Protein AF-A0A0K8S4Z5-F1 (afdb_monomer_lite)

Sequence (137 aa):
QTYSTILFCVFAAVSALPHDPILRKLDDGARYQYVQGSDGTPHLVDLWMKASDVAEAARYNPERQNVYHLFTRQNPTVSQPMLIGNEGLLGLNNYNPARRTVVLLHGWLADVTSDFNTVLVPAFLSAEDVNVIVVDW

Structure (mmCIF, N/CA/C/O backbone):
data_AF-A0A0K8S4Z5-F1
#
_entry.id   AF-A0A0K8S4Z5-F1
#
loop_
_atom_site.group_PDB
_atom_site.id
_atom_site.type_symbol
_atom_site.label_atom_id
_atom_site.label_alt_id
_atom_site.label_comp_id
_atom_site.label_asym_id
_atom_site.label_entity_id
_atom_site.label_seq_id
_atom_site.pdbx_PDB_ins_code
_atom_site.Cartn_x
_atom_site.Cartn_y
_atom_site.Cartn_z
_atom_site.occupancy
_atom_site.B_iso_or_equiv
_atom_site.auth_seq_id
_atom_site.auth_comp_id
_atom_site.auth_asym_id
_atom_site.auth_atom_id
_atom_site.pdbx_PDB_model_num
ATOM 1 N N . GLN A 1 1 ? 44.254 23.252 -68.026 1.00 43.41 1 GLN A N 1
ATOM 2 C CA . GLN A 1 1 ? 43.957 23.980 -66.778 1.00 43.41 1 GLN A CA 1
ATOM 3 C C . GLN A 1 1 ? 42.878 23.188 -66.046 1.00 43.41 1 GLN A C 1
ATOM 5 O O . GLN A 1 1 ? 41.738 23.157 -66.472 1.00 43.41 1 GLN A O 1
ATOM 10 N N . THR A 1 2 ? 43.359 22.395 -65.094 1.00 42.47 2 THR A N 1
ATOM 11 C CA . THR A 1 2 ? 42.750 21.694 -63.950 1.00 42.47 2 THR A CA 1
ATOM 12 C C . THR A 1 2 ? 41.218 21.579 -63.844 1.00 42.47 2 THR A C 1
ATOM 14 O O . THR A 1 2 ? 40.526 22.560 -63.595 1.00 42.47 2 THR A O 1
ATOM 17 N N . TYR A 1 3 ? 40.716 20.339 -63.912 1.00 48.38 3 TYR A N 1
ATOM 18 C CA . TYR A 1 3 ? 39.378 19.950 -63.457 1.00 48.38 3 TYR A CA 1
ATOM 19 C C . TYR A 1 3 ? 39.347 19.951 -61.923 1.00 48.38 3 TYR A C 1
ATOM 21 O O . TYR A 1 3 ? 40.160 19.281 -61.290 1.00 48.38 3 TYR A O 1
ATOM 29 N N . SER A 1 4 ? 38.438 20.726 -61.331 1.00 49.28 4 SER A N 1
ATOM 30 C CA . SER A 1 4 ? 38.252 20.795 -59.880 1.00 49.28 4 SER A CA 1
ATOM 31 C C . SER A 1 4 ? 37.125 19.851 -59.471 1.00 49.28 4 SER A C 1
ATOM 33 O O . SER A 1 4 ? 35.950 20.140 -59.699 1.00 49.28 4 SER A O 1
ATOM 35 N N . THR A 1 5 ? 37.479 18.700 -58.908 1.00 53.47 5 THR A N 1
ATOM 36 C CA . THR A 1 5 ? 36.520 17.755 -58.327 1.00 53.47 5 THR A CA 1
ATOM 37 C C . THR A 1 5 ? 36.310 18.136 -56.865 1.00 53.47 5 THR A C 1
ATOM 39 O O . THR A 1 5 ? 37.194 17.927 -56.037 1.00 53.47 5 THR A O 1
ATOM 42 N N . ILE A 1 6 ? 35.156 18.717 -56.533 1.00 55.94 6 ILE A N 1
ATOM 43 C CA . ILE A 1 6 ? 34.785 18.996 -55.141 1.00 55.94 6 ILE A CA 1
ATOM 44 C C . ILE A 1 6 ? 34.152 17.730 -54.561 1.00 55.94 6 ILE A C 1
ATOM 46 O O . ILE A 1 6 ? 33.047 17.343 -54.938 1.00 55.94 6 ILE A O 1
ATOM 50 N N . LEU A 1 7 ? 34.870 17.077 -53.649 1.00 48.12 7 LEU A N 1
ATOM 51 C CA . LEU A 1 7 ? 34.383 15.941 -52.874 1.00 48.12 7 LEU A CA 1
ATOM 52 C C . LEU A 1 7 ? 33.607 16.468 -51.655 1.00 48.12 7 LEU A C 1
ATOM 54 O O . LEU A 1 7 ? 34.202 17.003 -50.722 1.00 48.12 7 LEU A O 1
ATOM 58 N N . PHE A 1 8 ? 32.281 16.332 -51.657 1.00 52.34 8 PHE A N 1
ATOM 59 C CA . PHE A 1 8 ? 31.450 16.599 -50.480 1.00 52.34 8 PHE A CA 1
ATOM 60 C C . PHE A 1 8 ? 31.442 15.358 -49.577 1.00 52.34 8 PHE A C 1
ATOM 62 O O . PHE A 1 8 ? 30.731 14.389 -49.841 1.00 52.34 8 PHE A O 1
ATOM 69 N N . CYS A 1 9 ? 32.231 15.374 -48.503 1.00 54.06 9 CYS A N 1
ATOM 70 C CA . CYS A 1 9 ? 32.119 14.378 -47.438 1.00 54.06 9 CYS A CA 1
ATOM 71 C C . CYS A 1 9 ? 30.899 14.707 -46.569 1.00 54.06 9 CYS A C 1
ATOM 73 O O . CYS A 1 9 ? 30.957 15.580 -45.704 1.00 54.06 9 CYS A O 1
ATOM 75 N N . VAL A 1 10 ? 29.786 14.008 -46.792 1.00 58.47 10 VAL A N 1
ATOM 76 C CA . VAL A 1 10 ? 28.637 14.020 -45.878 1.00 58.47 10 VAL A CA 1
ATOM 77 C C . VAL A 1 10 ? 29.002 13.162 -44.666 1.00 58.47 10 VAL A C 1
ATOM 79 O O . VAL A 1 10 ? 28.906 11.938 -44.708 1.00 58.47 10 VAL A O 1
ATOM 82 N N . PHE A 1 11 ? 29.447 13.793 -43.579 1.00 58.50 11 PHE A N 1
ATOM 83 C CA . PHE A 1 11 ? 29.517 13.132 -42.277 1.00 58.50 11 PHE A CA 1
ATOM 84 C C . PHE A 1 11 ? 28.088 12.942 -41.763 1.00 58.50 11 PHE A C 1
ATOM 86 O O . PHE A 1 11 ? 27.502 13.844 -41.168 1.00 58.50 11 PHE A O 1
ATOM 93 N N . ALA A 1 12 ? 27.509 11.768 -42.009 1.00 62.16 12 ALA A N 1
ATOM 94 C CA . ALA A 1 12 ? 26.316 11.342 -41.296 1.00 62.16 12 ALA A CA 1
ATOM 95 C C . ALA A 1 12 ? 26.718 11.069 -39.839 1.00 62.16 12 ALA A C 1
ATOM 97 O O . ALA A 1 12 ? 27.187 9.983 -39.502 1.00 62.16 12 ALA A O 1
ATOM 98 N N . ALA A 1 13 ? 26.581 12.074 -38.974 1.00 59.97 13 ALA A N 1
ATOM 99 C CA . ALA A 1 13 ? 26.593 11.856 -37.538 1.00 59.97 13 ALA A CA 1
ATOM 100 C C . ALA A 1 13 ? 25.326 11.064 -37.192 1.00 59.97 13 ALA A C 1
ATOM 102 O O . ALA A 1 13 ? 24.263 11.636 -36.966 1.00 59.97 13 ALA A O 1
ATOM 103 N N . VAL A 1 14 ? 25.420 9.733 -37.223 1.00 60.25 14 VAL A N 1
ATOM 104 C CA . VAL A 1 14 ? 24.394 8.866 -36.648 1.00 60.25 14 VAL A CA 1
ATOM 105 C C . VAL A 1 14 ? 24.458 9.111 -35.148 1.00 60.25 14 VAL A C 1
ATOM 107 O O . VAL A 1 14 ? 25.339 8.600 -34.459 1.00 60.25 14 VAL A O 1
ATOM 110 N N . SER A 1 15 ? 23.570 9.963 -34.642 1.00 58.84 15 SER A N 1
ATOM 111 C CA . SER A 1 15 ? 23.315 10.055 -33.215 1.00 58.84 15 SER A CA 1
ATOM 112 C C . SER A 1 15 ? 22.829 8.680 -32.767 1.00 58.84 15 SER A C 1
ATOM 114 O O . SER A 1 15 ? 21.698 8.280 -33.036 1.00 58.84 15 SER A O 1
ATOM 116 N N . ALA A 1 16 ? 23.709 7.912 -32.125 1.00 59.62 16 ALA A N 1
ATOM 117 C CA . ALA A 1 16 ? 23.284 6.744 -31.379 1.00 59.62 16 ALA A CA 1
ATOM 118 C C . ALA A 1 16 ? 22.329 7.261 -30.298 1.00 59.62 16 ALA A C 1
ATOM 120 O O . ALA A 1 16 ? 22.756 7.936 -29.360 1.00 59.62 16 ALA A O 1
ATOM 121 N N . LEU A 1 17 ? 21.026 7.027 -30.483 1.00 59.78 17 LEU A N 1
ATOM 122 C CA . LEU A 1 17 ? 20.036 7.255 -29.436 1.00 59.78 17 LEU A CA 1
ATOM 123 C C . LEU A 1 17 ? 20.542 6.577 -28.154 1.00 59.78 17 LEU A C 1
ATOM 125 O O . LEU A 1 17 ? 21.156 5.509 -28.264 1.00 59.78 17 LEU A O 1
ATOM 129 N N . PRO A 1 18 ? 20.322 7.169 -26.965 1.00 62.72 18 PRO A N 1
ATOM 130 C CA . PRO A 1 18 ? 20.756 6.559 -25.718 1.00 62.72 18 PRO A CA 1
ATOM 131 C C . PRO A 1 18 ? 20.244 5.117 -25.672 1.00 62.72 18 PRO A C 1
ATOM 133 O O . PRO A 1 18 ? 19.037 4.875 -25.670 1.00 62.72 18 PRO A O 1
ATOM 136 N N . HIS A 1 19 ? 21.164 4.158 -25.730 1.00 82.56 19 HIS A N 1
ATOM 137 C CA . HIS A 1 19 ? 20.820 2.750 -25.649 1.00 82.56 19 HIS A CA 1
ATOM 138 C C . HIS A 1 19 ? 20.559 2.434 -24.182 1.00 82.56 19 HIS A C 1
ATOM 140 O O . HIS A 1 19 ? 21.459 2.589 -23.362 1.00 82.56 19 HIS A O 1
ATOM 146 N N . ASP A 1 20 ? 19.338 2.019 -23.860 1.00 90.44 20 ASP A N 1
ATOM 147 C CA . ASP A 1 20 ? 18.985 1.539 -22.528 1.00 90.44 20 ASP A CA 1
ATOM 148 C C . ASP A 1 20 ? 19.329 0.042 -22.433 1.00 90.44 20 ASP A C 1
ATOM 150 O O . ASP A 1 20 ? 18.642 -0.781 -23.054 1.00 90.44 20 ASP A O 1
ATOM 154 N N . PRO A 1 21 ? 20.435 -0.331 -21.760 1.00 93.69 21 PRO A N 1
ATOM 155 C CA . PRO A 1 21 ? 20.931 -1.696 -21.788 1.00 93.69 21 PRO A CA 1
ATOM 156 C C . PRO A 1 21 ? 20.001 -2.625 -21.008 1.00 93.69 21 PRO A C 1
ATOM 158 O O . PRO A 1 21 ? 19.572 -2.324 -19.894 1.00 93.69 21 PRO A O 1
ATOM 161 N N . ILE A 1 22 ? 19.744 -3.799 -21.583 1.00 93.56 22 ILE A N 1
ATOM 162 C CA . ILE A 1 22 ? 19.010 -4.875 -20.913 1.00 93.56 22 ILE A CA 1
ATOM 163 C C . ILE A 1 22 ? 19.941 -5.517 -19.886 1.00 93.56 22 ILE A C 1
ATOM 165 O O . ILE A 1 22 ? 20.989 -6.057 -20.239 1.00 93.56 22 ILE A O 1
ATOM 169 N N . LEU A 1 23 ? 19.538 -5.477 -18.622 1.00 92.50 23 LEU A N 1
ATOM 170 C CA . LEU A 1 23 ? 20.273 -6.068 -17.510 1.00 92.50 23 LEU A CA 1
ATOM 171 C C . LEU A 1 23 ? 19.842 -7.511 -17.254 1.00 92.50 23 LEU A C 1
ATOM 173 O O . LEU A 1 23 ? 20.673 -8.353 -16.917 1.00 92.50 23 LEU A O 1
ATOM 177 N N . ARG A 1 24 ? 18.546 -7.809 -17.408 1.00 91.31 24 ARG A N 1
ATOM 178 C CA . ARG A 1 24 ? 18.001 -9.143 -17.134 1.00 91.31 24 ARG A CA 1
ATOM 179 C C . ARG A 1 24 ? 16.716 -9.414 -17.911 1.00 91.31 24 ARG A C 1
ATOM 181 O O . ARG A 1 24 ? 15.846 -8.557 -18.007 1.00 91.31 24 ARG A O 1
ATOM 188 N N . LYS A 1 25 ? 16.564 -10.649 -18.389 1.00 91.38 25 LYS A N 1
ATOM 189 C CA . LYS A 1 25 ? 15.285 -11.190 -18.871 1.00 91.38 25 LYS A CA 1
ATOM 190 C C . LYS A 1 25 ? 14.618 -11.929 -17.712 1.00 91.38 25 LYS A C 1
ATOM 192 O O . LYS A 1 25 ? 15.283 -12.732 -17.054 1.00 91.38 25 LYS A O 1
ATOM 197 N N . LEU A 1 26 ? 13.370 -11.587 -17.393 1.00 78.38 26 LEU A N 1
ATOM 198 C CA . LEU A 1 26 ? 12.655 -12.206 -16.272 1.00 78.38 26 LEU A CA 1
ATOM 199 C C . LEU A 1 26 ? 12.258 -13.657 -16.582 1.00 78.38 26 LEU A C 1
ATOM 201 O O . LEU A 1 26 ? 12.293 -14.488 -15.676 1.00 78.38 26 LEU A O 1
ATOM 205 N N . ASP A 1 27 ? 11.984 -13.965 -17.850 1.00 81.94 27 ASP A N 1
ATOM 206 C CA . ASP A 1 27 ? 11.744 -15.309 -18.371 1.00 81.94 27 ASP A CA 1
ATOM 207 C C . ASP A 1 27 ? 12.294 -15.471 -19.809 1.00 81.94 27 ASP A C 1
ATOM 209 O O . ASP A 1 27 ? 12.838 -14.531 -20.402 1.00 81.94 27 ASP A O 1
ATOM 213 N N . ASP A 1 28 ? 12.158 -16.681 -20.364 1.00 84.25 28 ASP A N 1
ATOM 214 C CA . ASP A 1 28 ? 12.479 -17.006 -21.767 1.00 84.25 28 ASP A CA 1
ATOM 215 C C . ASP A 1 28 ? 11.345 -16.618 -22.741 1.00 84.25 28 ASP A C 1
ATOM 217 O O . ASP A 1 28 ? 11.359 -16.990 -23.918 1.00 84.25 28 ASP A O 1
ATOM 221 N N . GLY A 1 29 ? 10.331 -15.911 -22.243 1.00 86.06 29 GLY A N 1
ATOM 222 C CA . GLY A 1 29 ? 9.117 -15.557 -22.952 1.00 86.06 29 GLY A CA 1
ATOM 223 C C . GLY A 1 29 ? 9.262 -14.337 -23.860 1.00 86.06 29 GLY A C 1
ATOM 224 O O . GLY A 1 29 ? 10.350 -13.907 -24.262 1.00 86.06 29 GLY A O 1
ATOM 225 N N . ALA A 1 30 ? 8.108 -13.784 -24.236 1.00 89.38 30 ALA A N 1
ATOM 226 C CA . ALA A 1 30 ? 8.047 -12.592 -25.064 1.00 89.38 30 ALA A CA 1
ATOM 227 C C . ALA A 1 30 ? 8.577 -11.376 -24.294 1.00 89.38 30 ALA A C 1
ATOM 229 O O . ALA A 1 30 ? 8.268 -11.177 -23.125 1.00 89.38 30 ALA A O 1
ATOM 230 N N . ARG A 1 31 ? 9.325 -10.509 -24.982 1.00 91.31 31 ARG A N 1
ATOM 231 C CA . ARG A 1 31 ? 9.808 -9.256 -24.390 1.00 91.31 31 ARG A CA 1
ATOM 232 C C . ARG A 1 31 ? 8.667 -8.349 -23.932 1.00 91.31 31 ARG A C 1
ATOM 234 O O . ARG A 1 31 ? 8.808 -7.667 -22.928 1.00 91.31 31 ARG A O 1
ATOM 241 N N . TYR A 1 32 ? 7.570 -8.323 -24.681 1.00 93.25 32 TYR A N 1
ATOM 242 C CA . TYR A 1 32 ? 6.433 -7.465 -24.389 1.00 93.25 32 TYR A CA 1
ATOM 243 C C . TYR A 1 32 ? 5.178 -8.286 -24.139 1.00 93.25 32 TYR A C 1
ATOM 245 O O . TYR A 1 32 ? 4.914 -9.246 -24.865 1.00 93.25 32 TYR A O 1
ATOM 253 N N . GLN A 1 33 ? 4.377 -7.859 -23.168 1.00 92.12 33 GLN A N 1
ATOM 254 C CA . GLN A 1 33 ? 3.079 -8.458 -22.879 1.00 92.12 33 GLN A CA 1
ATOM 255 C C . GLN A 1 33 ? 2.054 -7.384 -22.521 1.00 92.12 33 GLN A C 1
ATOM 257 O O . GLN A 1 33 ? 2.387 -6.379 -21.895 1.00 92.12 33 GLN A O 1
ATOM 262 N N . TYR A 1 34 ? 0.798 -7.608 -22.909 1.00 93.06 34 TYR A N 1
ATOM 263 C CA . TYR A 1 34 ? -0.315 -6.832 -22.379 1.00 93.06 34 TYR A CA 1
ATOM 264 C C . TYR A 1 34 ? -0.661 -7.324 -20.976 1.00 93.06 34 TYR A C 1
ATOM 266 O O . TYR A 1 34 ? -1.041 -8.482 -20.800 1.00 93.06 34 TYR A O 1
ATOM 274 N N . VAL A 1 35 ? -0.533 -6.439 -19.994 1.00 90.19 35 VAL A N 1
ATOM 275 C CA . VAL A 1 35 ? -0.910 -6.681 -18.601 1.00 90.19 35 VAL A CA 1
ATOM 276 C C . VAL A 1 35 ? -2.069 -5.756 -18.263 1.00 90.19 35 VAL A C 1
ATOM 278 O O . VAL A 1 35 ? -2.052 -4.577 -18.615 1.00 90.19 35 VAL A O 1
ATOM 281 N N . GLN A 1 36 ? -3.100 -6.298 -17.626 1.00 89.25 36 GLN A N 1
ATOM 282 C CA . GLN A 1 36 ? -4.261 -5.520 -17.216 1.00 89.25 36 GLN A CA 1
ATOM 283 C C . GLN A 1 36 ? -3.934 -4.732 -15.941 1.00 89.25 36 GLN A C 1
ATOM 285 O O . GLN A 1 36 ? -3.436 -5.311 -14.975 1.00 89.25 36 GLN A O 1
ATOM 290 N N . GLY A 1 37 ? -4.184 -3.423 -15.960 1.00 85.94 37 GLY A N 1
ATOM 291 C CA . GLY A 1 37 ? -4.099 -2.551 -14.793 1.00 85.94 37 GLY A CA 1
ATOM 292 C C . GLY A 1 37 ? -5.254 -2.779 -13.816 1.00 85.94 37 GLY A C 1
ATOM 293 O O . GLY A 1 37 ? -6.206 -3.509 -14.103 1.00 85.94 37 GLY A O 1
ATOM 294 N N . SER A 1 38 ? -5.175 -2.133 -12.654 1.00 82.31 38 SER A N 1
ATOM 295 C CA . SER A 1 38 ? -6.212 -2.176 -11.611 1.00 82.31 38 SER A CA 1
ATOM 296 C C . SER A 1 38 ? -7.568 -1.623 -12.077 1.00 82.31 38 SER A C 1
ATOM 298 O O . SER A 1 38 ? -8.608 -2.064 -11.601 1.00 82.31 38 SER A O 1
ATOM 300 N N . ASP A 1 39 ? -7.557 -0.711 -13.049 1.00 83.06 39 ASP A N 1
ATOM 301 C CA . ASP A 1 39 ? -8.720 -0.097 -13.698 1.00 83.06 39 ASP A CA 1
ATOM 302 C C . ASP A 1 39 ? -9.310 -0.953 -14.837 1.00 83.06 39 ASP A C 1
ATOM 304 O O . ASP A 1 39 ? -10.293 -0.576 -15.478 1.00 83.06 39 ASP A O 1
ATOM 308 N N . GLY A 1 40 ? -8.700 -2.106 -15.118 1.00 86.62 40 GLY A N 1
ATOM 309 C CA . GLY A 1 40 ? -9.081 -2.991 -16.208 1.00 86.62 40 GLY A CA 1
ATOM 310 C C . GLY A 1 40 ? -8.467 -2.640 -17.569 1.00 86.62 40 GLY A C 1
ATOM 311 O O . GLY A 1 40 ? -8.694 -3.391 -18.524 1.00 86.62 40 GLY A O 1
ATOM 312 N N . THR A 1 41 ? -7.677 -1.567 -17.683 1.00 90.06 41 THR A N 1
ATOM 313 C CA . THR A 1 41 ? -7.047 -1.132 -18.938 1.00 90.06 41 THR A CA 1
ATOM 314 C C . THR A 1 41 ? -5.847 -2.024 -19.287 1.00 90.06 41 THR A C 1
ATOM 316 O O . THR A 1 41 ? -5.010 -2.303 -18.429 1.00 90.06 41 THR A O 1
ATOM 319 N N . PRO A 1 42 ? -5.704 -2.500 -20.540 1.00 93.75 42 PRO A N 1
ATOM 320 C CA . PRO A 1 42 ? -4.518 -3.241 -20.954 1.00 93.75 42 PRO A CA 1
ATOM 321 C C . PRO A 1 42 ? -3.337 -2.299 -21.231 1.00 93.75 42 PRO A C 1
ATOM 323 O O . PRO A 1 42 ? -3.427 -1.378 -22.044 1.00 93.75 42 PRO A O 1
ATOM 326 N N . HIS A 1 43 ? -2.190 -2.594 -20.630 1.00 92.06 43 HIS A N 1
ATOM 327 C CA . HIS A 1 43 ? -0.934 -1.866 -20.799 1.00 92.06 43 HIS A CA 1
ATOM 328 C C . HIS A 1 43 ? 0.115 -2.765 -21.456 1.00 92.06 43 HIS A C 1
ATOM 330 O O . HIS A 1 43 ? 0.316 -3.897 -21.023 1.00 92.06 43 HIS A O 1
ATOM 336 N N . LEU A 1 44 ? 0.804 -2.272 -22.490 1.00 94.19 44 LEU A N 1
ATOM 337 C CA . LEU A 1 44 ? 1.934 -2.984 -23.091 1.00 94.19 44 LEU A CA 1
ATOM 338 C C . LEU A 1 44 ? 3.187 -2.783 -22.228 1.00 94.19 44 LEU A C 1
ATOM 340 O O . LEU A 1 44 ? 3.704 -1.670 -22.144 1.00 94.19 44 LEU A O 1
ATOM 344 N N . VAL A 1 45 ? 3.677 -3.853 -21.608 1.00 91.62 45 VAL A N 1
ATOM 345 C CA . VAL A 1 45 ? 4.796 -3.831 -20.654 1.00 91.62 45 VAL A CA 1
ATOM 346 C C . VAL A 1 45 ? 6.024 -4.498 -21.259 1.00 91.62 45 VAL A C 1
ATOM 348 O O . VAL A 1 45 ? 5.902 -5.564 -21.853 1.00 91.62 45 VAL A O 1
ATOM 351 N N . ASP A 1 46 ? 7.200 -3.885 -21.094 1.00 92.19 46 ASP A N 1
ATOM 352 C CA . ASP A 1 46 ? 8.505 -4.514 -21.356 1.00 92.19 46 ASP A CA 1
ATOM 353 C C . ASP A 1 46 ? 8.872 -5.388 -20.145 1.00 92.19 46 ASP A C 1
ATOM 355 O O . ASP A 1 46 ? 9.087 -4.877 -19.050 1.00 92.19 46 ASP A O 1
ATOM 359 N N . LEU A 1 47 ? 8.901 -6.706 -20.323 1.00 91.75 47 LEU A N 1
ATOM 360 C CA . LEU A 1 47 ? 9.203 -7.690 -19.275 1.00 91.75 47 LEU A CA 1
ATOM 361 C C . LEU A 1 47 ? 10.710 -7.911 -19.091 1.00 91.75 47 LEU A C 1
ATOM 363 O O . LEU A 1 47 ? 11.143 -8.743 -18.289 1.00 91.75 47 LEU A O 1
ATOM 367 N N . TRP A 1 48 ? 11.539 -7.217 -19.865 1.00 92.38 48 TRP A N 1
ATOM 368 C CA . TRP A 1 48 ? 12.984 -7.257 -19.705 1.00 92.38 48 TRP A CA 1
ATOM 369 C C . TRP A 1 48 ? 13.433 -6.056 -18.886 1.00 92.38 48 TRP A C 1
ATOM 371 O O . TRP A 1 48 ? 13.182 -4.914 -19.252 1.00 92.38 48 TRP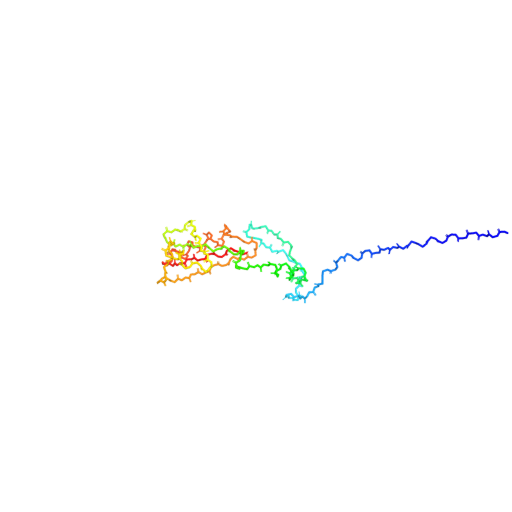 A O 1
ATOM 381 N N . MET A 1 49 ? 14.142 -6.332 -17.795 1.00 91.81 49 MET A N 1
ATOM 382 C CA . MET A 1 49 ? 14.680 -5.313 -16.908 1.00 91.81 49 MET A CA 1
ATOM 383 C C . MET A 1 49 ? 15.845 -4.598 -17.586 1.00 91.81 49 MET A C 1
ATOM 385 O O . MET A 1 49 ? 16.835 -5.229 -17.978 1.00 91.81 49 MET A O 1
ATOM 389 N N . LYS A 1 50 ? 15.740 -3.279 -17.681 1.00 94.19 50 LYS A N 1
ATOM 390 C CA . LYS A 1 50 ? 16.742 -2.385 -18.255 1.00 94.19 50 LYS A CA 1
ATOM 391 C C . LYS A 1 50 ? 17.425 -1.564 -17.165 1.00 94.19 50 LYS A C 1
ATOM 393 O O . LYS A 1 50 ? 16.988 -1.536 -16.013 1.00 94.19 50 LYS A O 1
ATOM 398 N N . ALA A 1 51 ? 18.514 -0.885 -17.517 1.00 94.00 51 ALA A N 1
ATOM 399 C CA . ALA A 1 51 ? 19.193 -0.005 -16.571 1.00 94.00 51 ALA A CA 1
ATOM 400 C C . ALA A 1 51 ? 18.318 1.173 -16.143 1.00 94.00 51 ALA A C 1
ATOM 402 O O . ALA A 1 51 ? 18.395 1.572 -14.982 1.00 94.00 51 ALA A O 1
ATOM 403 N N . SER A 1 52 ? 17.467 1.695 -17.031 1.00 93.69 52 SER A N 1
ATOM 404 C CA . SER A 1 52 ? 16.500 2.731 -16.663 1.00 93.69 52 SER A CA 1
ATOM 405 C C . SER A 1 52 ? 15.496 2.258 -15.606 1.00 93.69 52 SER A C 1
ATOM 407 O O . SER A 1 52 ? 15.247 3.001 -14.662 1.00 93.69 52 SER A O 1
ATOM 409 N N . ASP A 1 53 ? 15.001 1.017 -15.690 1.00 92.62 53 ASP A N 1
ATOM 410 C CA . ASP A 1 53 ? 14.054 0.462 -14.711 1.00 92.62 53 ASP A CA 1
ATOM 411 C C . ASP A 1 53 ? 14.694 0.365 -13.317 1.00 92.62 53 ASP A C 1
ATOM 413 O O . ASP A 1 53 ? 14.085 0.724 -12.311 1.00 92.62 53 ASP A O 1
ATOM 417 N N . VAL A 1 54 ? 15.961 -0.064 -13.249 1.00 92.88 54 VAL A N 1
ATOM 418 C CA . VAL A 1 54 ? 16.724 -0.107 -11.990 1.00 92.88 54 VAL A CA 1
ATOM 419 C C . VAL A 1 54 ? 17.021 1.300 -11.476 1.00 92.88 54 VAL A C 1
ATOM 421 O O . VAL A 1 54 ? 16.920 1.547 -10.276 1.00 92.88 54 VAL A O 1
ATOM 424 N N . ALA A 1 55 ? 17.385 2.228 -12.362 1.00 93.81 55 ALA A N 1
ATOM 425 C CA . ALA A 1 55 ? 17.651 3.612 -11.992 1.00 93.81 55 ALA A CA 1
ATOM 426 C C . ALA A 1 55 ? 16.395 4.321 -11.468 1.00 93.81 55 ALA A C 1
ATOM 428 O O . ALA A 1 55 ? 16.509 5.133 -10.553 1.00 93.81 55 ALA A O 1
ATOM 429 N N . GLU A 1 56 ? 15.220 4.011 -12.018 1.00 92.00 56 GLU A N 1
ATOM 430 C CA . GLU A 1 56 ? 13.937 4.514 -11.531 1.00 92.00 56 GLU A CA 1
ATOM 431 C C . GLU A 1 56 ? 13.582 3.883 -10.181 1.00 92.00 56 GLU A C 1
ATOM 433 O O . GLU A 1 56 ? 13.347 4.604 -9.214 1.00 92.00 56 GLU A O 1
ATOM 438 N N . ALA A 1 57 ? 13.666 2.553 -10.058 1.00 90.44 57 ALA A N 1
ATOM 439 C CA . ALA A 1 57 ? 13.419 1.854 -8.795 1.00 90.44 57 ALA A CA 1
ATOM 440 C C . ALA A 1 57 ? 14.360 2.317 -7.666 1.00 90.44 57 ALA A C 1
ATOM 442 O O . ALA A 1 57 ? 13.954 2.395 -6.512 1.00 90.44 57 ALA A O 1
ATOM 443 N N . ALA A 1 58 ? 15.606 2.678 -7.982 1.00 93.44 58 ALA A N 1
ATOM 444 C CA . ALA A 1 58 ? 16.567 3.194 -7.008 1.00 93.44 58 ALA A CA 1
ATOM 445 C C . ALA A 1 58 ? 16.215 4.591 -6.462 1.00 93.44 58 ALA A C 1
ATOM 447 O O . ALA A 1 58 ? 16.787 5.010 -5.455 1.00 93.44 58 ALA A O 1
ATOM 448 N N . ARG A 1 59 ? 15.305 5.330 -7.111 1.00 94.06 59 ARG A N 1
ATOM 449 C CA . ARG A 1 59 ? 14.818 6.629 -6.615 1.00 94.06 59 ARG A CA 1
ATOM 450 C C . ARG A 1 59 ? 13.757 6.479 -5.536 1.00 94.06 59 ARG A C 1
ATOM 452 O O . ARG A 1 59 ? 13.542 7.430 -4.785 1.00 94.06 59 ARG A O 1
ATOM 459 N N . TYR A 1 60 ? 13.111 5.319 -5.467 1.00 94.19 60 TYR A N 1
ATOM 460 C CA . TYR A 1 60 ? 12.075 5.052 -4.489 1.00 94.19 60 TYR A CA 1
ATOM 461 C C . TYR A 1 60 ? 12.663 4.956 -3.075 1.00 94.19 60 TYR A C 1
ATOM 463 O O . TYR A 1 60 ? 13.602 4.204 -2.806 1.00 94.19 60 TYR A O 1
ATOM 471 N N . ASN A 1 61 ? 12.093 5.739 -2.162 1.00 93.94 61 ASN A N 1
ATOM 472 C CA . ASN A 1 61 ? 12.413 5.751 -0.747 1.00 93.94 61 ASN A CA 1
ATOM 473 C C . ASN A 1 61 ? 11.156 5.399 0.071 1.00 93.94 61 ASN A C 1
ATOM 475 O O . ASN A 1 61 ? 10.323 6.283 0.308 1.00 93.94 61 ASN A O 1
ATOM 479 N N . PRO A 1 62 ? 11.042 4.154 0.569 1.00 90.81 62 PRO A N 1
ATOM 480 C CA . PRO A 1 62 ? 9.851 3.700 1.284 1.00 90.81 62 PRO A CA 1
ATOM 481 C C . PRO A 1 62 ? 9.602 4.460 2.593 1.00 90.81 62 PRO A C 1
ATOM 483 O O . PRO A 1 62 ? 8.460 4.571 3.021 1.00 90.81 62 PRO A O 1
ATOM 486 N N . GLU A 1 63 ? 10.630 5.031 3.230 1.00 89.19 63 GLU A N 1
ATOM 487 C CA . GLU A 1 63 ? 10.447 5.798 4.473 1.00 89.19 63 GLU A CA 1
ATOM 488 C C . GLU A 1 63 ? 9.747 7.143 4.247 1.00 89.19 63 GLU A C 1
ATOM 490 O O . GLU A 1 63 ? 9.204 7.725 5.185 1.00 89.19 63 GLU A O 1
ATOM 495 N N . ARG A 1 64 ? 9.800 7.669 3.017 1.00 90.19 6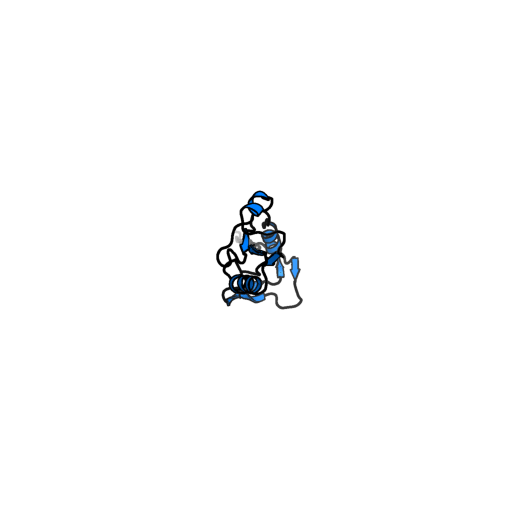4 ARG A N 1
ATOM 496 C CA . ARG A 1 64 ? 9.275 9.000 2.675 1.00 90.19 64 ARG A CA 1
ATOM 497 C C . ARG A 1 64 ? 8.078 8.963 1.742 1.00 90.19 64 ARG A C 1
ATOM 499 O O . ARG A 1 64 ? 7.328 9.934 1.720 1.00 90.19 64 ARG A O 1
ATOM 506 N N . GLN A 1 65 ? 7.960 7.915 0.935 1.00 93.00 65 GLN A N 1
ATOM 507 C CA . GLN A 1 65 ? 6.953 7.833 -0.119 1.00 93.00 65 GLN A CA 1
ATOM 508 C C . GLN A 1 65 ? 5.782 6.934 0.257 1.00 93.00 65 GLN A C 1
ATOM 510 O O . GLN A 1 65 ? 4.691 7.166 -0.252 1.00 93.00 65 GLN A O 1
ATOM 515 N N . ASN A 1 66 ? 5.965 5.997 1.192 1.00 94.44 66 ASN A N 1
ATOM 516 C CA . ASN A 1 66 ? 4.867 5.126 1.583 1.00 94.44 66 ASN A CA 1
ATOM 517 C C . ASN A 1 66 ? 3.878 5.845 2.480 1.00 94.44 66 ASN A C 1
ATOM 519 O O . ASN A 1 66 ? 4.260 6.523 3.441 1.00 94.44 66 ASN A O 1
ATOM 523 N N . VAL A 1 67 ? 2.599 5.603 2.219 1.00 94.12 67 VAL A N 1
ATOM 524 C CA . VAL 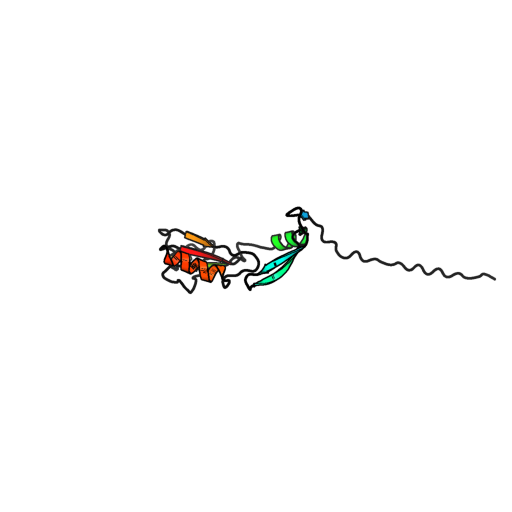A 1 67 ? 1.513 6.036 3.093 1.00 94.12 67 VAL A CA 1
ATOM 525 C C . VAL A 1 67 ? 0.879 4.809 3.729 1.00 94.12 67 VAL A C 1
ATOM 527 O O . VAL A 1 67 ? 0.534 3.833 3.067 1.00 94.12 67 VAL A O 1
ATOM 530 N N . TYR A 1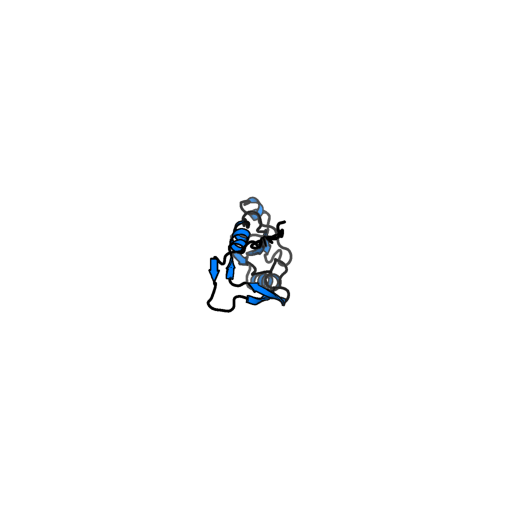 68 ? 0.746 4.849 5.052 1.00 94.69 68 TYR A N 1
ATOM 531 C CA . TYR A 1 68 ? 0.221 3.741 5.837 1.00 94.69 68 TYR A CA 1
ATOM 532 C C . TYR A 1 68 ? -1.170 4.091 6.355 1.00 94.69 68 TYR A C 1
ATOM 534 O O . TYR A 1 68 ? -1.349 5.025 7.142 1.00 94.69 68 TYR A O 1
ATOM 542 N N . HIS A 1 69 ? -2.152 3.308 5.924 1.00 95.31 69 HIS A N 1
ATOM 543 C CA . HIS A 1 69 ? -3.565 3.510 6.206 1.00 95.31 69 HIS A CA 1
ATOM 544 C C . HIS A 1 69 ? -4.064 2.447 7.181 1.00 95.31 69 HIS A C 1
ATOM 546 O O . HIS A 1 69 ? -4.168 1.273 6.830 1.00 95.31 69 HIS A O 1
ATOM 552 N N . LEU A 1 70 ? -4.408 2.855 8.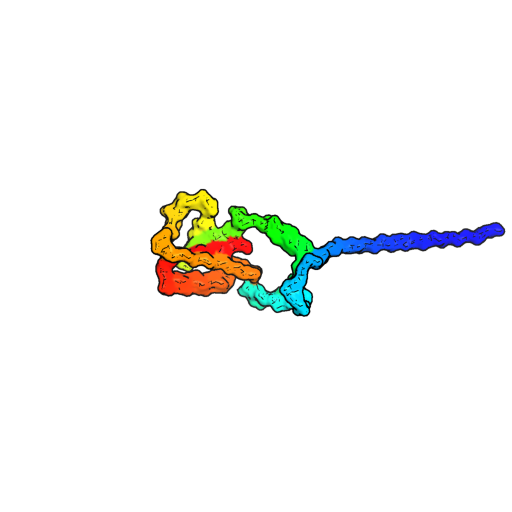402 1.00 96.56 70 LEU A N 1
ATOM 553 C CA . LEU A 1 70 ? -4.997 1.972 9.401 1.00 96.56 70 LEU A CA 1
ATOM 554 C C . LEU A 1 70 ? -6.517 1.918 9.266 1.00 96.56 70 LEU A C 1
ATOM 556 O O . LEU A 1 70 ? -7.204 2.928 9.441 1.00 96.56 70 LEU A O 1
ATOM 560 N N . PHE A 1 71 ? -7.038 0.712 9.089 1.00 97.25 71 PHE A N 1
ATOM 561 C CA . PHE A 1 71 ? -8.448 0.377 9.202 1.00 97.25 71 PHE A CA 1
ATOM 562 C C . PHE A 1 71 ? -8.674 -0.586 10.364 1.00 97.25 71 PHE A C 1
ATOM 564 O O . PHE A 1 71 ? -7.892 -1.502 10.623 1.00 97.25 71 PHE A O 1
ATOM 571 N N . THR A 1 72 ? -9.791 -0.392 11.052 1.00 97.88 72 THR A N 1
ATOM 572 C CA . THR A 1 72 ? -10.290 -1.289 12.097 1.00 97.88 72 THR A CA 1
ATOM 573 C C . THR A 1 72 ? -11.811 -1.339 12.008 1.00 97.88 72 THR A C 1
ATOM 575 O O . THR A 1 72 ? -12.423 -0.549 11.286 1.00 97.88 72 THR A O 1
ATOM 578 N N . ARG A 1 73 ? -12.465 -2.190 12.805 1.00 97.69 73 ARG A N 1
ATOM 579 C CA . ARG A 1 73 ? -13.935 -2.183 12.915 1.00 97.69 73 ARG A CA 1
ATOM 580 C C . ARG A 1 73 ? -14.516 -0.839 13.380 1.00 97.69 73 ARG A C 1
ATOM 582 O O . ARG A 1 73 ? -15.687 -0.580 13.128 1.00 97.69 73 ARG A O 1
ATOM 589 N N . GLN A 1 74 ? -13.725 0.010 14.042 1.00 97.38 74 GLN A N 1
ATOM 590 C CA . GLN A 1 74 ? -14.143 1.341 14.507 1.00 97.38 74 GLN A CA 1
ATOM 591 C C . GLN A 1 74 ? -14.065 2.408 13.406 1.00 97.38 74 GLN A C 1
ATOM 593 O O . GLN A 1 74 ? -14.704 3.451 13.510 1.00 97.38 74 GLN A O 1
ATOM 598 N N . ASN A 1 75 ? -13.294 2.154 12.349 1.00 96.81 75 ASN A N 1
ATOM 599 C CA . ASN A 1 75 ? -13.139 3.038 11.199 1.00 96.81 75 ASN A CA 1
ATOM 600 C C . ASN A 1 75 ? -13.025 2.213 9.899 1.00 96.81 75 ASN A C 1
ATOM 602 O O . ASN A 1 75 ? -11.989 2.230 9.237 1.00 96.81 75 ASN A O 1
ATOM 606 N N . PRO A 1 76 ? -14.073 1.450 9.532 1.00 95.19 76 PRO A N 1
ATOM 607 C CA . PRO A 1 76 ? -13.974 0.457 8.462 1.00 95.19 76 PRO A CA 1
ATOM 608 C C . PRO A 1 76 ? -13.933 1.073 7.057 1.00 95.19 76 PRO A C 1
ATOM 610 O O . PRO A 1 76 ? -13.562 0.392 6.110 1.00 95.19 76 PRO A O 1
ATOM 613 N N . THR A 1 77 ? -14.326 2.342 6.914 1.00 92.88 77 THR A N 1
ATOM 614 C CA . THR A 1 77 ? -14.441 3.037 5.621 1.00 92.88 77 THR A CA 1
ATOM 615 C C . THR A 1 77 ? -13.421 4.155 5.433 1.00 92.88 77 THR A C 1
ATOM 617 O O . THR A 1 77 ? -13.036 4.438 4.305 1.00 92.88 77 THR A O 1
ATOM 620 N N . VAL A 1 78 ? -12.977 4.797 6.518 1.00 93.62 78 VAL A N 1
ATOM 621 C CA . VAL A 1 78 ? -12.035 5.923 6.477 1.00 93.62 78 VAL A CA 1
ATOM 622 C C . VAL A 1 78 ? -10.804 5.563 7.296 1.00 93.62 78 VAL A C 1
ATOM 624 O O . VAL A 1 78 ? -10.890 5.348 8.508 1.00 93.62 78 VAL A O 1
ATOM 627 N N . SER A 1 79 ? -9.650 5.497 6.634 1.00 94.94 79 SER A N 1
ATOM 628 C CA . SER A 1 79 ? -8.390 5.156 7.290 1.00 94.94 79 SER A CA 1
ATOM 629 C C . SER A 1 79 ? -7.937 6.237 8.266 1.00 94.94 79 SER A C 1
ATOM 631 O O . SER A 1 79 ? -8.134 7.426 8.016 1.00 94.94 79 SER A O 1
ATOM 633 N N . GLN A 1 80 ? -7.218 5.834 9.307 1.00 95.50 80 GLN A N 1
ATOM 634 C CA . GLN A 1 80 ? -6.395 6.735 10.112 1.00 95.50 80 GLN A CA 1
ATOM 635 C C . GLN A 1 80 ? -4.929 6.620 9.666 1.00 95.50 80 GLN A C 1
ATOM 637 O O . GLN A 1 80 ? -4.467 5.505 9.415 1.00 95.50 80 GLN A O 1
ATOM 642 N N . PRO A 1 81 ? -4.181 7.729 9.553 1.00 93.31 81 PRO A N 1
ATOM 643 C CA . PRO A 1 81 ? -2.789 7.672 9.125 1.00 93.31 81 PRO A CA 1
ATOM 644 C C . PRO A 1 81 ? -1.903 7.015 10.190 1.00 93.31 81 PRO A C 1
ATOM 646 O O . PRO A 1 81 ? -2.090 7.211 11.395 1.00 93.31 81 PRO A O 1
ATOM 649 N N . MET A 1 82 ? -0.894 6.278 9.733 1.00 92.00 82 MET A N 1
ATOM 650 C CA . MET A 1 82 ? 0.231 5.824 10.546 1.00 92.00 82 MET A CA 1
ATOM 651 C C . MET A 1 82 ? 1.524 6.431 10.001 1.00 92.00 82 MET A C 1
ATOM 653 O O . MET A 1 82 ? 1.706 6.526 8.791 1.00 92.00 82 MET A O 1
ATOM 657 N N . LEU A 1 83 ? 2.428 6.836 10.896 1.00 88.69 83 LEU A N 1
ATOM 658 C CA . LEU A 1 83 ? 3.742 7.360 10.524 1.00 88.69 83 LEU A CA 1
ATOM 659 C C . LEU A 1 83 ? 4.839 6.512 11.160 1.00 88.69 83 LEU A C 1
ATOM 661 O O . LEU A 1 83 ? 4.795 6.217 12.358 1.00 88.69 83 LEU A O 1
ATOM 665 N N . ILE A 1 84 ? 5.839 6.158 10.356 1.00 86.25 84 ILE A N 1
ATOM 666 C CA . ILE A 1 84 ? 7.031 5.451 10.825 1.00 86.25 84 ILE A CA 1
ATOM 667 C C . ILE A 1 84 ? 7.723 6.294 11.904 1.00 86.25 84 ILE A C 1
ATOM 669 O O . ILE A 1 84 ? 7.870 7.508 11.770 1.00 86.25 84 ILE A O 1
ATOM 673 N N . GLY A 1 85 ? 8.134 5.641 12.992 1.00 85.62 85 GLY A N 1
ATOM 674 C CA . GLY A 1 85 ? 8.867 6.280 14.087 1.00 85.62 85 GLY A CA 1
ATOM 675 C C . GLY A 1 85 ? 8.027 7.179 15.001 1.00 85.62 85 GLY A C 1
ATOM 676 O O . GLY A 1 85 ? 8.587 7.797 15.901 1.00 85.62 85 GLY A O 1
ATOM 677 N N . ASN A 1 86 ? 6.703 7.254 14.816 1.00 86.50 86 ASN A N 1
ATOM 678 C CA . ASN A 1 86 ? 5.820 8.038 15.680 1.00 86.50 86 ASN A CA 1
ATOM 679 C C . ASN A 1 86 ? 4.929 7.135 16.545 1.00 86.50 86 ASN A C 1
ATOM 681 O O . ASN A 1 86 ? 3.752 6.922 16.258 1.00 86.50 86 ASN A O 1
ATOM 685 N N . GLU A 1 87 ? 5.495 6.628 17.639 1.00 85.06 87 GLU A N 1
ATOM 686 C CA . GLU A 1 87 ? 4.773 5.792 18.609 1.00 85.06 87 GLU A CA 1
ATOM 687 C C . GLU A 1 87 ? 3.579 6.520 19.242 1.00 85.06 87 GLU A C 1
ATOM 689 O O . GLU A 1 87 ? 2.560 5.898 19.538 1.00 85.06 87 GLU A O 1
ATOM 694 N N . GLY A 1 88 ? 3.664 7.847 19.392 1.00 85.88 88 GLY A N 1
ATOM 695 C CA . GLY A 1 88 ? 2.581 8.664 19.939 1.00 85.88 88 GLY A CA 1
ATOM 696 C C . GLY A 1 88 ? 1.286 8.563 19.128 1.00 85.88 88 GLY A C 1
ATOM 697 O O . GLY A 1 88 ? 0.203 8.582 19.708 1.00 85.88 88 GLY A O 1
ATOM 698 N N . LEU A 1 89 ? 1.377 8.376 17.805 1.00 86.19 89 LEU A N 1
ATOM 699 C CA . LEU A 1 89 ? 0.199 8.173 16.957 1.00 86.19 89 LEU A CA 1
ATOM 700 C C . LEU A 1 89 ? -0.513 6.842 17.217 1.00 86.19 89 LEU A C 1
ATOM 702 O O . LEU A 1 89 ? -1.728 6.783 17.044 1.00 86.19 89 LEU A O 1
ATOM 706 N N . LEU A 1 90 ? 0.197 5.803 17.670 1.00 84.56 90 LEU A N 1
ATOM 707 C CA . LEU A 1 90 ? -0.412 4.499 17.969 1.00 84.56 90 LEU A CA 1
ATOM 708 C C . LEU A 1 90 ? -1.387 4.567 19.150 1.00 84.56 90 LEU A C 1
ATOM 710 O O . LEU A 1 90 ? -2.307 3.764 19.223 1.00 84.56 90 LEU A O 1
ATOM 714 N N . GLY A 1 91 ? -1.193 5.518 20.070 1.00 84.50 91 GLY A N 1
ATOM 715 C CA . GLY A 1 91 ? -2.113 5.762 21.186 1.00 84.50 91 GLY A CA 1
ATOM 716 C C . GLY A 1 91 ? -3.282 6.694 20.848 1.00 84.50 91 GLY A C 1
ATOM 717 O O . GLY A 1 91 ? -4.185 6.849 21.666 1.00 84.50 91 GLY A O 1
ATOM 718 N N . LEU A 1 92 ? -3.253 7.341 19.677 1.00 89.62 92 LEU A N 1
ATOM 719 C CA . LEU A 1 92 ? -4.264 8.310 19.235 1.00 89.62 92 LEU A CA 1
ATOM 720 C C . LEU A 1 92 ? -5.199 7.751 18.159 1.00 89.62 92 LEU A C 1
ATOM 722 O O . LEU A 1 92 ? -6.298 8.274 17.974 1.00 89.62 92 LEU A O 1
ATOM 726 N N . ASN A 1 93 ? -4.761 6.726 17.431 1.00 93.31 93 ASN A N 1
ATOM 727 C CA . ASN A 1 93 ? -5.574 6.025 16.448 1.00 93.31 93 ASN A CA 1
ATOM 728 C C . ASN A 1 93 ? -6.189 4.746 17.053 1.00 93.31 93 ASN A C 1
ATOM 730 O O . ASN A 1 93 ? -5.989 4.420 18.220 1.00 93.31 93 ASN A O 1
ATOM 734 N N . ASN A 1 94 ? -6.972 4.021 16.259 1.00 96.75 94 ASN A N 1
ATOM 735 C CA . ASN A 1 94 ? -7.713 2.840 16.702 1.00 96.75 94 ASN A CA 1
ATOM 736 C C . ASN A 1 94 ? -6.844 1.570 16.771 1.00 96.75 94 ASN A C 1
ATOM 738 O O . ASN A 1 94 ? -7.379 0.465 16.925 1.00 96.75 94 ASN A O 1
ATOM 742 N N . TYR A 1 95 ? -5.522 1.699 16.617 1.00 96.38 95 TYR A N 1
ATOM 743 C CA . TYR A 1 95 ? -4.608 0.567 16.652 1.00 96.38 95 TYR A CA 1
ATOM 744 C C . TYR A 1 95 ? -4.670 -0.101 18.021 1.00 96.38 95 TYR A C 1
ATOM 746 O O . TYR A 1 95 ? -4.606 0.552 19.061 1.00 96.38 95 TYR A O 1
ATOM 754 N N . ASN A 1 96 ? -4.768 -1.427 18.027 1.00 96.25 96 ASN A N 1
ATOM 755 C CA . ASN A 1 96 ? -4.742 -2.192 19.261 1.00 96.25 96 ASN A CA 1
ATOM 756 C C . ASN A 1 96 ? -3.667 -3.283 19.177 1.00 96.25 96 ASN A C 1
ATOM 758 O O . ASN A 1 96 ? -3.842 -4.229 18.406 1.00 96.25 96 ASN A O 1
ATOM 762 N N . PRO A 1 97 ? -2.593 -3.218 19.984 1.00 94.94 97 PRO A N 1
ATOM 763 C CA . PRO A 1 97 ? -1.520 -4.212 19.948 1.00 94.94 97 PRO A CA 1
ATOM 764 C C . PRO A 1 97 ? -1.962 -5.613 20.402 1.00 94.94 97 PRO A C 1
ATOM 766 O O . PRO A 1 97 ? -1.252 -6.579 20.146 1.00 94.94 97 PRO A O 1
ATOM 769 N N . ALA A 1 98 ? -3.119 -5.747 21.060 1.00 96.88 98 ALA A N 1
ATOM 770 C CA . ALA A 1 98 ? -3.693 -7.042 21.422 1.00 96.88 98 ALA A CA 1
ATOM 771 C C . ALA A 1 98 ? -4.450 -7.717 20.261 1.00 96.88 98 ALA A C 1
ATOM 773 O O . ALA A 1 98 ? -4.849 -8.874 20.384 1.00 96.88 98 ALA A O 1
ATOM 774 N N . ARG A 1 99 ? -4.669 -7.008 19.146 1.00 97.38 99 ARG A N 1
ATOM 775 C CA . ARG A 1 99 ? -5.295 -7.551 17.936 1.00 97.38 99 ARG A CA 1
ATOM 776 C C . ARG A 1 99 ? -4.233 -8.001 16.946 1.00 97.38 99 ARG A C 1
ATOM 778 O O . ARG A 1 99 ? -3.165 -7.401 16.834 1.00 97.38 99 ARG A O 1
ATOM 785 N N . ARG A 1 100 ? -4.563 -9.027 16.163 1.00 98.25 100 ARG A N 1
ATOM 786 C CA . ARG A 1 100 ? -3.750 -9.432 15.016 1.00 98.25 100 ARG A CA 1
ATOM 787 C C . ARG A 1 100 ? -3.677 -8.283 14.006 1.00 98.25 100 ARG A C 1
ATOM 789 O O . ARG A 1 100 ? -4.677 -7.612 13.749 1.00 98.25 100 ARG A O 1
ATOM 796 N N . THR A 1 101 ? -2.497 -8.086 13.425 1.00 97.81 101 THR A N 1
ATOM 797 C CA . THR A 1 101 ? -2.265 -7.087 12.377 1.00 97.81 101 THR A CA 1
ATOM 798 C C . THR A 1 101 ? -2.140 -7.779 11.025 1.00 97.81 101 THR A C 1
ATOM 800 O O . THR A 1 101 ? -1.358 -8.715 10.866 1.00 97.81 101 THR A O 1
ATOM 803 N N . VAL A 1 102 ? -2.925 -7.320 10.056 1.00 97.88 102 VAL A N 1
ATOM 804 C CA . VAL A 1 102 ? -2.879 -7.731 8.651 1.00 97.88 102 VAL A CA 1
ATOM 805 C C . VAL A 1 102 ? -2.306 -6.571 7.852 1.00 97.88 102 VAL A C 1
ATOM 807 O O . VAL A 1 102 ? -2.825 -5.463 7.939 1.00 97.88 102 VAL A O 1
ATOM 810 N N . VAL A 1 103 ? -1.250 -6.817 7.080 1.00 96.12 103 VAL A N 1
ATOM 811 C CA . VAL A 1 103 ? -0.640 -5.801 6.214 1.00 96.12 103 VAL A CA 1
ATOM 812 C C . VAL A 1 103 ? -0.957 -6.142 4.764 1.00 96.12 103 VAL A C 1
ATOM 814 O O . VAL A 1 103 ? -0.688 -7.258 4.321 1.00 96.12 103 VAL A O 1
ATOM 817 N N . LEU A 1 104 ? -1.547 -5.192 4.046 1.00 94.81 104 LEU A N 1
ATOM 818 C CA . LEU A 1 104 ? -1.938 -5.322 2.649 1.00 94.81 104 LEU A CA 1
ATOM 819 C C . LEU A 1 104 ? -1.082 -4.380 1.804 1.00 94.81 104 LEU A C 1
ATOM 821 O O . LEU A 1 104 ? -1.025 -3.185 2.077 1.00 94.81 104 LEU A O 1
ATOM 825 N N . LEU A 1 105 ? -0.421 -4.928 0.786 1.00 93.06 105 LEU A N 1
ATOM 826 C CA . LEU A 1 105 ? 0.368 -4.177 -0.184 1.00 93.06 105 LEU A CA 1
ATOM 827 C C . LEU A 1 105 ? -0.269 -4.404 -1.550 1.00 93.06 105 LEU A C 1
ATOM 829 O O . LEU A 1 105 ? -0.435 -5.555 -1.961 1.00 93.06 105 LEU A O 1
ATOM 833 N N . HIS A 1 106 ? -0.658 -3.327 -2.225 1.00 90.94 106 HIS A N 1
ATOM 834 C CA . HIS A 1 106 ? -1.254 -3.440 -3.549 1.00 90.94 106 HIS A CA 1
ATOM 835 C C . HIS A 1 106 ? -0.202 -3.812 -4.603 1.00 90.94 106 HIS A C 1
ATOM 837 O O . HIS A 1 106 ? 1.005 -3.754 -4.368 1.00 90.94 106 HIS A O 1
ATOM 843 N N . GLY A 1 107 ? -0.671 -4.243 -5.772 1.00 87.12 107 GLY A N 1
ATOM 844 C CA . GLY A 1 107 ? 0.184 -4.629 -6.889 1.00 87.12 107 GLY A CA 1
ATOM 845 C C . GLY A 1 107 ? 0.504 -3.479 -7.842 1.00 87.12 107 GLY A C 1
ATOM 846 O O . GLY A 1 107 ? 0.339 -2.300 -7.536 1.00 87.12 107 GLY A O 1
ATOM 847 N N . TRP A 1 108 ? 0.945 -3.870 -9.033 1.00 85.12 108 TRP A N 1
ATOM 848 C CA . TRP A 1 108 ? 1.317 -2.979 -10.125 1.00 85.12 108 TRP A CA 1
ATOM 849 C C . TRP A 1 108 ? 0.145 -2.102 -10.598 1.00 85.12 108 TRP A C 1
ATOM 851 O O . TRP A 1 108 ? -0.932 -2.622 -10.885 1.00 85.12 108 TRP A O 1
ATOM 861 N N . LEU A 1 109 ? 0.373 -0.783 -10.679 1.00 79.81 109 LEU A N 1
ATOM 862 C CA . LEU A 1 109 ? -0.607 0.255 -11.060 1.00 79.81 109 LEU A CA 1
ATOM 863 C C . LEU A 1 109 ? -1.897 0.278 -10.221 1.00 79.81 109 LEU A C 1
ATOM 865 O O . LEU A 1 109 ? -2.900 0.857 -10.632 1.00 79.81 109 LEU A O 1
ATOM 869 N N . ALA A 1 110 ? -1.893 -0.368 -9.061 1.00 80.12 110 ALA A N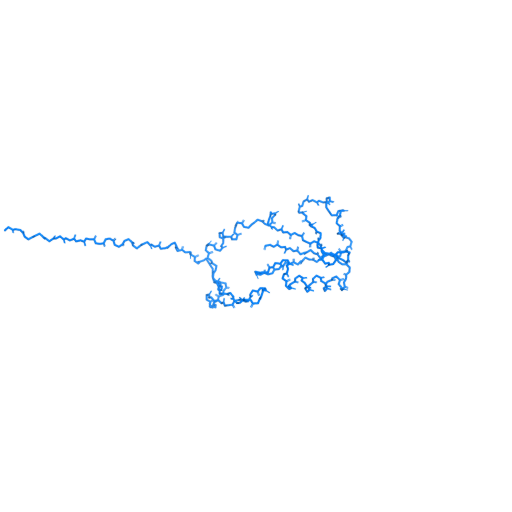 1
ATOM 870 C CA . ALA A 1 110 ? -2.957 -0.238 -8.080 1.00 80.12 110 ALA A CA 1
ATOM 871 C C . ALA A 1 110 ? -2.617 0.877 -7.084 1.00 80.12 110 ALA A C 1
ATOM 873 O O . ALA A 1 110 ? -1.467 1.290 -6.978 1.00 80.12 110 ALA A O 1
ATOM 874 N N . ASP A 1 111 ? -3.632 1.333 -6.364 1.00 79.56 111 ASP A N 1
ATOM 875 C CA . ASP A 1 111 ? -3.549 2.347 -5.316 1.00 79.56 111 ASP A CA 1
ATOM 876 C C . ASP A 1 111 ? -4.519 2.018 -4.166 1.00 79.56 111 ASP A C 1
ATOM 878 O O . ASP A 1 111 ? -5.218 0.993 -4.164 1.00 79.56 111 ASP A O 1
ATOM 882 N N . VAL A 1 112 ? -4.603 2.911 -3.178 1.00 68.12 112 VAL A N 1
ATOM 883 C CA . VAL A 1 112 ? -5.503 2.772 -2.018 1.00 68.12 112 VAL A CA 1
ATOM 884 C C . VAL A 1 112 ? -6.990 2.681 -2.370 1.00 68.12 112 VAL A C 1
ATOM 886 O O . VAL A 1 112 ? -7.767 2.145 -1.581 1.00 68.12 112 VAL A O 1
ATOM 889 N N . THR A 1 113 ? -7.399 3.164 -3.542 1.00 76.38 113 THR A N 1
ATOM 890 C CA . THR A 1 113 ? -8.796 3.161 -4.004 1.00 76.38 113 THR A CA 1
ATOM 891 C C . THR A 1 113 ? -9.143 1.981 -4.904 1.00 76.38 113 THR A C 1
ATOM 893 O O . THR A 1 113 ? -10.321 1.722 -5.143 1.00 76.38 113 THR A O 1
ATOM 896 N N . SER A 1 114 ? -8.135 1.243 -5.364 1.00 78.56 114 SER A N 1
ATOM 897 C CA . SER A 1 114 ? -8.308 0.078 -6.223 1.00 78.56 114 SER A CA 1
ATOM 898 C C . SER A 1 114 ? -9.104 -1.036 -5.533 1.00 78.56 114 SER A C 1
ATOM 900 O O . SER A 1 114 ? -9.086 -1.171 -4.303 1.00 78.56 114 SER A O 1
ATOM 902 N N . ASP A 1 115 ? -9.734 -1.900 -6.338 1.00 75.25 115 ASP A N 1
ATOM 903 C CA . ASP A 1 115 ? -10.580 -3.016 -5.878 1.00 75.25 115 ASP A CA 1
ATOM 904 C C . ASP A 1 115 ? -9.920 -3.902 -4.811 1.00 75.25 115 ASP A C 1
ATOM 906 O O . ASP A 1 115 ? -10.578 -4.443 -3.922 1.00 75.25 115 ASP A O 1
ATOM 910 N N . PHE A 1 116 ? -8.590 -4.001 -4.851 1.00 77.69 116 PHE A N 1
ATOM 911 C CA . PHE A 1 116 ? -7.784 -4.669 -3.837 1.00 77.69 116 PHE A CA 1
ATOM 912 C C . PHE A 1 116 ? -8.156 -4.246 -2.404 1.00 77.69 116 PHE A C 1
ATOM 914 O O . PHE A 1 116 ? -8.375 -5.099 -1.543 1.00 77.69 116 PHE A O 1
ATOM 921 N N . ASN A 1 117 ? -8.293 -2.944 -2.147 1.00 77.38 117 ASN A N 1
ATOM 922 C CA . ASN A 1 117 ? -8.593 -2.432 -0.811 1.00 77.38 117 ASN A CA 1
ATOM 923 C C . ASN A 1 117 ? -10.087 -2.454 -0.502 1.00 77.38 117 ASN A C 1
ATOM 925 O O . ASN A 1 117 ? -10.472 -2.812 0.614 1.00 77.38 117 ASN A O 1
ATOM 929 N N . THR A 1 118 ? -10.933 -2.139 -1.487 1.00 81.25 118 THR A N 1
ATOM 930 C CA . THR A 1 118 ? -12.394 -2.125 -1.310 1.00 81.25 118 THR A CA 1
ATOM 931 C C . THR A 1 118 ? -12.963 -3.522 -1.054 1.00 81.25 118 THR A C 1
ATOM 933 O O . THR A 1 118 ? -14.014 -3.639 -0.427 1.00 81.25 118 THR A O 1
ATOM 936 N N . VAL A 1 119 ? -12.256 -4.585 -1.458 1.00 89.75 119 VAL A N 1
ATOM 937 C CA . VAL A 1 119 ? -12.648 -5.979 -1.204 1.00 89.75 119 VAL A CA 1
ATOM 938 C C . VAL A 1 119 ? -11.974 -6.552 0.043 1.00 89.75 119 VAL A C 1
ATOM 940 O O . VAL A 1 119 ? -12.653 -7.120 0.904 1.00 89.75 119 VAL A O 1
ATOM 943 N N . LEU A 1 120 ? -10.648 -6.427 0.175 1.00 94.19 120 LEU A N 1
ATOM 944 C CA . LEU A 1 120 ? -9.922 -7.131 1.236 1.00 94.19 120 LEU A CA 1
ATOM 945 C C . LEU A 1 120 ? -10.115 -6.497 2.613 1.00 94.19 120 LEU A C 1
ATOM 947 O O . LEU A 1 120 ? -10.280 -7.233 3.589 1.00 94.19 120 LEU A O 1
ATOM 951 N N . VAL A 1 121 ? -10.137 -5.163 2.717 1.00 95.62 121 VAL A N 1
ATOM 952 C CA . VAL A 1 121 ? -10.309 -4.492 4.015 1.00 95.62 121 VAL A CA 1
ATOM 953 C C . VAL A 1 121 ? -11.646 -4.890 4.659 1.00 95.62 121 VAL A C 1
ATOM 955 O O . VAL A 1 121 ? -11.619 -5.396 5.787 1.00 95.62 121 VAL A O 1
ATOM 958 N N . PRO A 1 122 ? -12.810 -4.784 3.980 1.00 95.62 122 PRO A N 1
ATOM 959 C CA . PRO A 1 122 ? -14.073 -5.231 4.564 1.00 95.62 122 PRO A CA 1
ATOM 960 C C . PRO A 1 122 ? -14.097 -6.729 4.868 1.00 95.62 122 PRO A C 1
ATOM 962 O O . PRO A 1 122 ? -14.638 -7.124 5.901 1.00 95.62 122 PRO A O 1
ATOM 965 N N . ALA A 1 123 ? -13.489 -7.565 4.019 1.00 96.69 123 ALA A N 1
ATOM 966 C CA . ALA A 1 123 ? -13.448 -9.007 4.241 1.00 96.69 123 ALA A CA 1
ATOM 967 C C . ALA A 1 123 ? -12.730 -9.354 5.555 1.00 96.69 123 ALA A C 1
ATOM 969 O O . ALA A 1 123 ? -13.306 -10.048 6.396 1.00 96.69 123 ALA A O 1
ATOM 970 N N . PHE A 1 124 ? -11.532 -8.809 5.791 1.00 97.81 124 PHE A N 1
ATOM 971 C CA . PHE A 1 124 ? -10.802 -9.038 7.042 1.00 97.81 124 PHE A CA 1
ATOM 972 C C . PHE A 1 124 ? -11.551 -8.504 8.264 1.00 97.81 124 PHE A C 1
ATOM 974 O O . PHE A 1 124 ? -11.688 -9.224 9.254 1.00 97.81 124 PHE A O 1
ATOM 981 N N . LEU A 1 125 ? -12.083 -7.281 8.185 1.00 97.75 125 LEU A N 1
ATOM 982 C CA . LEU A 1 125 ? -12.814 -6.673 9.300 1.00 97.75 125 LEU A CA 1
ATOM 983 C C . LEU A 1 125 ? -14.131 -7.400 9.609 1.00 97.75 125 LEU A C 1
ATOM 985 O O . LEU A 1 125 ? -14.549 -7.446 10.770 1.00 97.75 125 LEU A O 1
ATOM 989 N N . SER A 1 126 ? -14.776 -8.002 8.606 1.00 97.44 126 SER A N 1
ATOM 990 C CA . SER A 1 126 ? -15.970 -8.834 8.801 1.00 97.44 126 SER A CA 1
ATOM 991 C C . SER A 1 126 ? -15.646 -10.162 9.489 1.00 97.44 126 SER A C 1
ATOM 993 O O . SER A 1 126 ? -16.396 -10.598 10.362 1.00 97.44 126 SER A O 1
ATOM 995 N N . ALA A 1 127 ? -14.504 -10.768 9.160 1.00 97.88 127 ALA A N 1
ATOM 996 C CA . ALA A 1 127 ? -14.111 -12.076 9.667 1.00 97.88 127 ALA A CA 1
ATOM 997 C C . ALA A 1 127 ? -13.576 -12.017 11.107 1.00 97.88 127 ALA A C 1
ATOM 999 O O . ALA A 1 127 ? -13.864 -12.903 11.909 1.00 97.88 127 ALA A O 1
ATOM 1000 N N . GLU A 1 128 ? -12.820 -10.973 11.462 1.00 97.69 128 GLU A N 1
ATOM 1001 C CA . GLU A 1 128 ? -12.117 -10.892 12.748 1.00 97.69 128 GLU A CA 1
ATOM 1002 C C . GLU A 1 128 ? -11.933 -9.434 13.211 1.00 97.69 128 GLU A C 1
ATOM 1004 O O . GLU A 1 128 ? -11.956 -8.498 12.412 1.00 97.69 128 GLU A O 1
ATOM 1009 N N . ASP A 1 129 ? -11.790 -9.221 14.524 1.00 98.25 129 ASP A N 1
ATOM 1010 C CA . ASP A 1 129 ? -11.424 -7.914 15.084 1.00 98.25 129 ASP A CA 1
ATOM 1011 C C . ASP A 1 129 ? -9.906 -7.704 14.971 1.00 98.25 129 ASP A C 1
ATOM 1013 O O . ASP A 1 129 ? -9.149 -8.013 15.891 1.00 98.25 129 ASP A O 1
ATOM 1017 N N . VAL A 1 130 ? -9.461 -7.217 13.812 1.00 98.62 130 VAL A N 1
ATOM 1018 C CA . VAL A 1 130 ? -8.043 -7.028 13.465 1.00 98.62 130 VAL A CA 1
ATOM 1019 C C . VAL A 1 130 ? -7.687 -5.566 13.203 1.00 98.62 130 VAL A C 1
ATOM 1021 O O . VAL A 1 130 ? -8.552 -4.739 12.908 1.00 98.62 130 VAL A O 1
ATOM 1024 N N . ASN A 1 131 ? -6.388 -5.265 13.260 1.00 98.25 131 ASN A N 1
ATOM 1025 C CA . ASN A 1 131 ? -5.826 -4.068 12.639 1.00 98.25 131 ASN A CA 1
ATOM 1026 C C . ASN A 1 131 ? -5.504 -4.405 11.178 1.00 98.25 131 ASN A C 1
ATOM 1028 O O . ASN A 1 131 ? -4.740 -5.337 10.926 1.00 98.25 131 ASN A O 1
ATOM 1032 N N . VAL A 1 132 ? -6.043 -3.661 10.217 1.00 97.69 132 VAL A N 1
ATOM 1033 C CA . VAL A 1 132 ? -5.656 -3.787 8.805 1.00 97.69 132 VAL A CA 1
ATOM 1034 C C . VAL A 1 132 ? -4.847 -2.556 8.422 1.00 97.69 132 VAL A C 1
ATOM 1036 O O . VAL A 1 132 ? -5.340 -1.440 8.540 1.00 97.69 132 VAL A O 1
ATOM 1039 N N . ILE A 1 133 ? -3.607 -2.753 7.984 1.00 96.19 133 ILE A N 1
ATOM 1040 C CA . ILE A 1 133 ? -2.721 -1.688 7.510 1.00 96.19 133 ILE A CA 1
ATOM 1041 C C . ILE A 1 133 ? -2.574 -1.847 6.002 1.00 96.19 133 ILE A C 1
ATOM 1043 O O . ILE A 1 133 ? -1.975 -2.817 5.541 1.00 96.19 133 ILE A O 1
ATOM 1047 N N . VAL A 1 134 ? -3.114 -0.903 5.240 1.00 95.75 134 VAL A N 1
ATOM 1048 C CA . VAL A 1 134 ? -2.877 -0.813 3.795 1.00 95.75 134 VAL A CA 1
ATOM 1049 C C . VAL A 1 134 ? -1.651 0.065 3.562 1.00 95.75 134 VAL A C 1
ATOM 1051 O O . VAL A 1 134 ? -1.551 1.147 4.142 1.00 95.75 134 VAL A O 1
ATOM 1054 N N . VAL A 1 135 ? -0.723 -0.416 2.740 1.00 94.62 135 VAL A N 1
ATOM 1055 C CA . VAL A 1 135 ? 0.476 0.313 2.318 1.00 94.62 135 VAL A CA 1
ATOM 1056 C C . VAL A 1 135 ? 0.271 0.803 0.890 1.00 94.62 135 VAL A C 1
ATOM 1058 O O . VAL A 1 135 ? 0.106 -0.018 -0.014 1.00 94.62 135 VAL A O 1
ATOM 1061 N N . ASP A 1 136 ? 0.279 2.122 0.723 1.00 92.56 136 ASP A N 1
ATOM 1062 C CA . ASP A 1 136 ? 0.351 2.813 -0.568 1.00 92.56 136 ASP A CA 1
ATOM 1063 C C . ASP A 1 136 ? 1.829 3.044 -0.907 1.00 92.56 136 ASP A C 1
ATOM 1065 O O . ASP A 1 136 ? 2.526 3.634 -0.070 1.00 92.56 136 ASP A O 1
ATOM 1069 N N . TRP A 1 137 ? 2.324 2.524 -2.038 1.00 91.62 137 TRP A N 1
ATOM 1070 C CA . TRP A 1 137 ? 3.758 2.502 -2.385 1.00 91.62 137 TRP A CA 1
ATOM 1071 C C . TRP A 1 137 ? 4.065 2.874 -3.839 1.00 91.62 137 TRP A C 1
ATOM 1073 O O . TRP A 1 137 ? 3.361 2.386 -4.753 1.00 91.62 137 TRP A O 1
#

Foldseek 3Di:
DDDDDDDDDPPPPPPPDPDFDFPAQPDPDDQWDFDQALVRDTDIDGRTDTPVNVVVVVVDDLLPPKWKFKAFLVRLPHTDTDHPPCPVVCVVDPHDPVFAEAEAEDDDNDFCPGPSNVPPSVVVNVVDGHIYIYMGD

Radius of gyration: 26.08 Å; chains: 1; bounding box: 60×41×88 Å

Organism: Lygus hesperus (NCBI:txid30085)

Secondary structure (DSSP, 8-state):
---------------------EEEESSSS-SEEEEE-TTS-EEEEE-EEEHHHHHHHTT--HHHH-EEEEE-TTSSSSPEEE-TT-HHHHTTSS--TTS-EEEEE--TT--TTSHHHHHHHHHHHHHSS-EEEEEE-

InterPro domains:
  IPR000734 Triacylglycerol lipase family [PTHR11610] (66-137)
  IPR020253 Torovirus, nucleocapsid protein [PF11030] (28-68)
  IPR029058 Alpha/Beta hydrolase fold [G3DSA:3.40.50.1820] (46-137)
  IPR029058 Alpha/Beta hydrolase fold [SSF53474] (45-137)

pLDDT: mean 86.4, std 13.66, range [42.47, 98.62]